Protein AF-A0A954H9H4-F1 (afdb_monomer_lite)

Foldseek 3Di:
DDDPDDDDDCQQAPDVPHGDPVSVVVVVVVRVD

pLDDT: mean 96.18, std 5.88, range [66.06, 98.81]

Sequence (33 aa):
VKPWGVDTASGVESAPGVKDHQLIVEFVAAATN

Secondary structure (DSSP, 8-state):
---S----SGGGEEETTEE-HHHHHHHHHHHH-

Radius of gyration: 10.43 Å; chains: 1; bounding box: 24×15×27 Å

Structure (mmCIF, N/CA/C/O backbone):
data_AF-A0A954H9H4-F1
#
_entry.id   AF-A0A954H9H4-F1
#
loop_
_atom_site.group_PDB
_atom_site.id
_atom_site.type_symbol
_atom_site.label_atom_id
_atom_site.label_alt_id
_atom_site.label_comp_id
_atom_site.label_asym_id
_atom_site.label_entit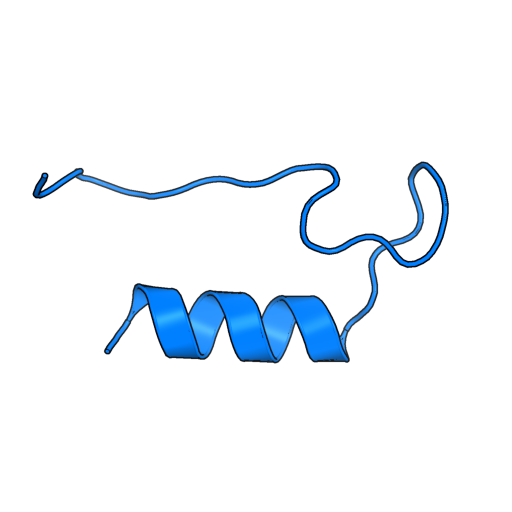y_id
_atom_site.label_seq_id
_atom_site.pdbx_PDB_ins_code
_atom_site.Cartn_x
_atom_site.Cartn_y
_atom_site.Cartn_z
_atom_site.occupancy
_atom_site.B_iso_or_equiv
_atom_site.auth_seq_id
_atom_site.auth_comp_id
_atom_site.auth_asym_id
_atom_site.auth_atom_id
_atom_site.pdbx_PDB_model_num
ATOM 1 N N . VAL A 1 1 ? -1.705 1.141 19.114 1.00 88.19 1 VAL A N 1
ATOM 2 C CA . VAL A 1 1 ? -1.599 2.618 19.280 1.00 88.19 1 VAL A CA 1
ATOM 3 C C . VAL A 1 1 ? -2.724 3.296 18.493 1.00 88.19 1 VAL A C 1
ATOM 5 O O . VAL A 1 1 ? -3.293 2.618 17.651 1.00 88.19 1 VAL A O 1
ATOM 8 N N . LYS A 1 2 ? -3.075 4.569 18.752 1.00 90.00 2 LYS A N 1
ATOM 9 C CA . LYS A 1 2 ? -4.026 5.354 17.926 1.00 90.00 2 LYS A CA 1
ATOM 10 C C . LYS A 1 2 ? -3.305 6.563 17.316 1.00 90.00 2 LYS A C 1
ATOM 12 O O . LYS 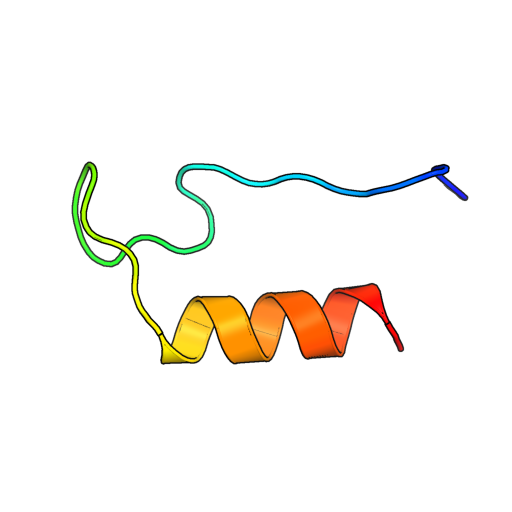A 1 2 ? -3.318 7.633 17.924 1.00 90.00 2 LYS A O 1
ATOM 17 N N . PRO A 1 3 ? -2.579 6.376 16.207 1.00 96.00 3 PRO A N 1
ATOM 18 C CA . PRO A 1 3 ? -1.831 7.461 15.601 1.00 96.00 3 PRO A CA 1
ATOM 19 C C . PRO A 1 3 ? -2.783 8.435 14.897 1.00 96.00 3 PRO A C 1
ATOM 21 O O . PRO A 1 3 ? -3.908 8.079 14.556 1.00 96.00 3 PRO A O 1
ATOM 24 N N . TRP A 1 4 ?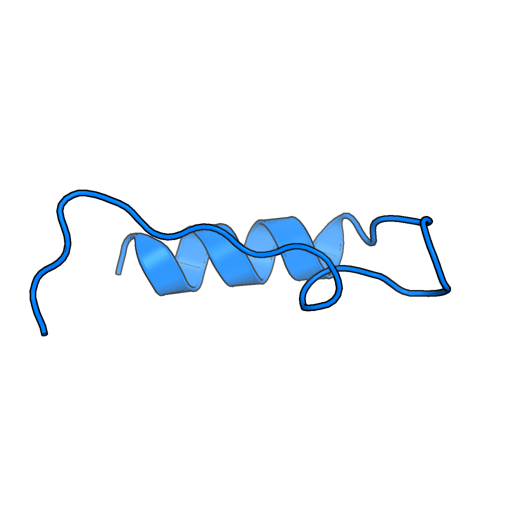 -2.319 9.661 14.663 1.00 96.19 4 TRP A N 1
ATOM 25 C CA . TRP A 1 4 ? -3.058 10.630 13.848 1.00 96.19 4 TRP A CA 1
ATOM 26 C C . TRP A 1 4 ? -3.095 10.224 12.364 1.00 96.19 4 TRP A C 1
ATOM 28 O O . TRP A 1 4 ? -4.056 10.516 11.663 1.00 96.19 4 TRP A O 1
ATOM 38 N N . GLY A 1 5 ? -2.073 9.503 11.904 1.00 96.12 5 GLY A N 1
ATOM 39 C CA . GLY A 1 5 ? -1.995 8.935 10.566 1.00 96.12 5 GLY A CA 1
ATOM 40 C C . GLY A 1 5 ? -0.930 7.847 10.497 1.00 96.12 5 GLY A C 1
ATOM 41 O O . GLY A 1 5 ? -0.136 7.680 11.427 1.00 96.12 5 GLY A O 1
ATOM 42 N N . VAL A 1 6 ? -0.930 7.103 9.398 1.00 96.62 6 VAL A N 1
ATOM 43 C CA . VAL A 1 6 ? 0.056 6.061 9.101 1.00 96.62 6 VAL A CA 1
ATOM 44 C C . VAL A 1 6 ? 0.675 6.335 7.736 1.00 96.62 6 VAL A C 1
ATOM 46 O O . VAL A 1 6 ? -0.002 6.827 6.838 1.00 96.62 6 VAL A O 1
ATOM 49 N N . ASP A 1 7 ? 1.961 6.033 7.601 1.00 97.75 7 ASP A N 1
ATOM 50 C CA . ASP A 1 7 ? 2.727 6.176 6.364 1.00 97.75 7 ASP A CA 1
ATOM 51 C C . ASP A 1 7 ? 3.506 4.886 6.098 1.00 97.75 7 ASP A C 1
ATOM 53 O O . ASP A 1 7 ? 3.872 4.165 7.033 1.00 97.75 7 ASP A O 1
ATOM 57 N N . THR A 1 8 ? 3.739 4.584 4.822 1.00 97.56 8 THR A N 1
ATOM 58 C CA . THR A 1 8 ? 4.593 3.470 4.417 1.00 97.56 8 THR A CA 1
ATOM 59 C C . THR A 1 8 ? 5.281 3.763 3.089 1.00 97.56 8 THR A C 1
ATOM 61 O O . THR A 1 8 ? 4.668 4.235 2.132 1.00 97.56 8 THR A O 1
ATOM 64 N N . ALA A 1 9 ? 6.575 3.442 3.018 1.00 97.62 9 ALA A N 1
ATOM 65 C CA . ALA A 1 9 ? 7.358 3.526 1.793 1.00 97.62 9 ALA A CA 1
ATOM 66 C C . ALA A 1 9 ? 7.391 2.163 1.082 1.00 97.62 9 ALA A C 1
ATOM 68 O O . ALA A 1 9 ? 6.547 1.888 0.228 1.00 97.62 9 ALA A O 1
ATOM 69 N N . SER A 1 10 ? 8.337 1.292 1.439 1.00 98.12 10 SER A N 1
ATOM 70 C CA . SER A 1 10 ? 8.560 0.003 0.769 1.00 98.12 10 SER A CA 1
ATOM 71 C C . SER A 1 10 ? 7.484 -1.051 1.044 1.00 98.12 10 SER A C 1
ATOM 73 O O . SER A 1 10 ? 7.413 -2.039 0.323 1.00 98.12 10 SER A O 1
ATOM 75 N N . GLY A 1 11 ? 6.615 -0.850 2.042 1.00 97.75 11 GLY A N 1
ATOM 76 C CA . GLY A 1 11 ? 5.554 -1.805 2.389 1.00 97.75 11 GLY A CA 1
ATOM 77 C C . GLY A 1 11 ? 4.464 -1.980 1.324 1.00 97.75 11 GLY A C 1
ATOM 78 O O . GLY A 1 11 ? 3.604 -2.835 1.486 1.00 97.75 11 GLY A O 1
ATOM 79 N N . VAL A 1 12 ? 4.495 -1.183 0.253 1.00 98.62 12 VAL A N 1
ATOM 80 C CA . VAL A 1 12 ? 3.559 -1.238 -0.885 1.00 98.62 12 VAL A CA 1
ATOM 81 C C . VAL A 1 12 ? 4.293 -1.245 -2.237 1.00 98.62 12 VAL A C 1
ATOM 83 O O . VAL A 1 12 ? 3.786 -0.741 -3.239 1.00 98.62 12 VAL A O 1
ATOM 86 N N . GLU A 1 13 ? 5.529 -1.748 -2.274 1.00 98.81 13 GLU A N 1
ATOM 87 C CA . GLU A 1 13 ? 6.356 -1.825 -3.486 1.00 98.81 13 GLU A CA 1
ATOM 88 C C . GLU A 1 13 ? 6.483 -3.261 -4.015 1.00 98.81 13 GLU A C 1
ATOM 90 O O . GLU A 1 13 ? 6.693 -4.191 -3.240 1.00 98.81 13 GLU A O 1
ATOM 95 N N . SER A 1 14 ? 6.419 -3.439 -5.341 1.00 98.50 14 SER A N 1
ATOM 96 C CA . SER A 1 14 ? 6.715 -4.722 -6.009 1.00 98.50 14 SER A CA 1
ATOM 97 C C . SER A 1 14 ? 8.206 -4.886 -6.331 1.00 98.50 14 SER A C 1
ATOM 99 O O . SER A 1 14 ? 8.702 -5.995 -6.519 1.00 98.50 14 SER A O 1
ATOM 101 N N . ALA A 1 15 ? 8.921 -3.766 -6.429 1.00 98.50 15 ALA A N 1
ATOM 102 C CA . ALA A 1 15 ? 10.362 -3.651 -6.623 1.00 98.50 15 ALA A CA 1
ATOM 103 C C . ALA A 1 15 ? 10.823 -2.286 -6.072 1.00 98.50 15 ALA A C 1
ATOM 105 O O . ALA A 1 15 ? 9.982 -1.394 -5.950 1.00 98.50 15 ALA A O 1
ATOM 106 N N . PRO A 1 16 ? 12.120 -2.069 -5.770 1.00 98.38 16 PRO A N 1
ATOM 107 C CA . PRO A 1 16 ? 12.591 -0.810 -5.189 1.00 98.38 16 PRO A CA 1
ATOM 108 C C . PRO A 1 16 ? 12.137 0.427 -5.980 1.00 98.38 16 PRO A C 1
ATOM 110 O O . PRO A 1 16 ? 12.522 0.612 -7.135 1.00 98.38 16 PRO A O 1
ATOM 113 N N . GLY A 1 17 ? 11.311 1.266 -5.350 1.00 98.25 17 GLY A N 1
ATOM 114 C CA . GLY A 1 17 ? 10.757 2.490 -5.937 1.00 98.25 17 GLY A CA 1
ATOM 115 C C . GLY A 1 17 ? 9.574 2.297 -6.896 1.00 98.25 17 GLY A C 1
ATOM 116 O O . GLY A 1 17 ? 9.071 3.284 -7.432 1.00 98.25 17 GLY A O 1
ATOM 117 N N . VAL A 1 18 ? 9.099 1.065 -7.110 1.00 98.50 18 VAL A N 1
ATOM 118 C CA . VAL A 1 18 ? 7.935 0.755 -7.954 1.00 98.50 18 VAL A CA 1
ATOM 119 C C . VAL A 1 18 ? 6.767 0.348 -7.067 1.00 98.50 18 VAL A C 1
ATOM 121 O O . VAL A 1 18 ? 6.780 -0.715 -6.449 1.00 98.50 18 VAL A O 1
ATOM 124 N N . LYS A 1 19 ? 5.747 1.204 -7.004 1.00 98.38 19 LYS A N 1
ATOM 125 C CA . LYS A 1 19 ? 4.541 0.960 -6.210 1.00 98.38 19 LYS A CA 1
ATOM 126 C C . LYS A 1 19 ? 3.646 -0.083 -6.868 1.00 98.38 19 LYS A C 1
ATOM 128 O O . LYS A 1 19 ? 3.407 -0.024 -8.072 1.00 98.38 19 LYS A O 1
ATOM 133 N N . ASP A 1 20 ? 3.110 -0.983 -6.054 1.00 98.75 20 ASP A N 1
ATOM 134 C CA . ASP A 1 20 ? 2.079 -1.927 -6.464 1.00 98.75 20 ASP A CA 1
ATOM 135 C C . ASP A 1 20 ? 0.697 -1.376 -6.091 1.00 98.75 20 ASP A C 1
ATOM 137 O O . ASP A 1 20 ? 0.420 -1.055 -4.933 1.00 98.75 20 ASP A O 1
ATOM 141 N N . HIS A 1 21 ? -0.186 -1.250 -7.081 1.00 98.69 21 HIS A N 1
ATOM 142 C CA . HIS A 1 21 ? -1.521 -0.702 -6.858 1.00 98.69 21 HIS A CA 1
ATOM 143 C C . HIS A 1 21 ? -2.400 -1.597 -5.975 1.00 98.69 21 HIS A C 1
ATOM 145 O O . HIS A 1 21 ? -3.202 -1.065 -5.210 1.00 98.69 21 HIS A O 1
ATOM 151 N N . GLN A 1 22 ? -2.267 -2.925 -6.051 1.00 98.75 22 GLN A N 1
ATOM 152 C CA . GLN A 1 22 ? -3.047 -3.836 -5.212 1.00 98.75 22 GLN A CA 1
ATOM 153 C C . GLN A 1 22 ? -2.618 -3.715 -3.748 1.00 98.75 22 GLN A C 1
ATOM 155 O O . GLN A 1 22 ? -3.476 -3.563 -2.880 1.00 98.75 22 GLN A O 1
ATOM 160 N N . LEU A 1 23 ? -1.309 -3.649 -3.481 1.00 98.56 23 LEU A N 1
ATOM 161 C CA . LEU A 1 23 ? -0.797 -3.455 -2.119 1.00 98.56 23 LEU A CA 1
ATOM 162 C C . LEU A 1 23 ? -1.216 -2.109 -1.516 1.00 98.56 23 LEU A C 1
ATOM 164 O O . LEU A 1 23 ? -1.510 -2.034 -0.325 1.00 98.56 23 LEU A O 1
ATOM 168 N N . ILE A 1 24 ? -1.291 -1.043 -2.322 1.00 98.62 24 ILE A N 1
ATOM 169 C CA . ILE A 1 24 ? -1.817 0.250 -1.858 1.00 98.62 24 ILE A CA 1
ATOM 170 C C . ILE A 1 24 ? -3.289 0.127 -1.449 1.00 98.62 24 ILE A C 1
ATOM 172 O O . ILE A 1 24 ? -3.673 0.630 -0.393 1.00 98.62 24 ILE A O 1
ATOM 176 N N . VAL A 1 25 ? -4.114 -0.532 -2.269 1.00 98.44 25 VAL A N 1
ATOM 177 C CA . VAL A 1 25 ? -5.543 -0.721 -1.971 1.00 98.44 25 VAL A CA 1
ATOM 178 C C . VAL A 1 25 ? -5.724 -1.518 -0.679 1.00 98.44 25 VAL A C 1
ATOM 180 O O . VAL A 1 25 ? -6.502 -1.109 0.184 1.00 98.44 25 VAL A O 1
ATOM 183 N N . GLU A 1 26 ? -4.971 -2.606 -0.511 1.00 98.38 26 GLU A N 1
ATOM 184 C CA . GLU A 1 26 ? -4.985 -3.421 0.707 1.00 98.38 26 GLU A CA 1
ATOM 185 C C . GLU A 1 26 ? -4.520 -2.630 1.937 1.00 98.38 26 GLU A C 1
ATOM 187 O O . GLU A 1 26 ? -5.161 -2.694 2.987 1.00 98.38 26 GLU A O 1
ATOM 192 N N . PHE A 1 27 ? -3.457 -1.830 1.803 1.00 98.06 27 PHE A N 1
ATOM 193 C CA . PHE A 1 27 ? -2.950 -0.984 2.883 1.00 98.06 27 PHE A CA 1
ATOM 194 C C . PHE A 1 27 ? -3.992 0.037 3.350 1.00 98.06 27 PHE A C 1
ATOM 196 O O . PHE A 1 27 ? -4.233 0.158 4.550 1.00 98.06 27 PHE A O 1
ATOM 203 N N . VAL A 1 28 ? -4.639 0.749 2.421 1.00 97.88 28 VAL A N 1
ATOM 204 C CA . VAL A 1 28 ? -5.672 1.736 2.769 1.00 97.88 28 VAL A CA 1
ATOM 205 C C . VAL A 1 28 ? -6.862 1.051 3.432 1.00 97.88 28 VAL A 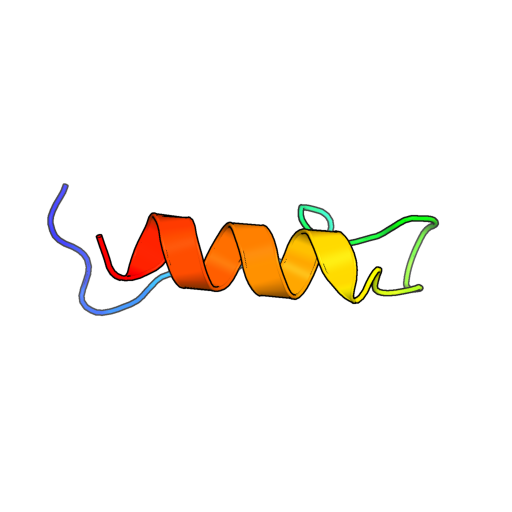C 1
ATOM 207 O O . VAL A 1 28 ? -7.306 1.508 4.484 1.00 97.88 28 VAL A O 1
ATOM 210 N N . ALA A 1 29 ? -7.335 -0.069 2.876 1.00 98.12 29 ALA A N 1
ATOM 211 C CA . ALA A 1 29 ? -8.439 -0.827 3.457 1.00 98.12 29 ALA A CA 1
ATOM 212 C C . ALA A 1 29 ? -8.130 -1.254 4.903 1.00 98.12 29 ALA A C 1
ATOM 214 O O . ALA A 1 29 ? -8.954 -1.040 5.791 1.00 98.12 29 ALA A O 1
ATOM 215 N N . ALA A 1 30 ? -6.923 -1.772 5.154 1.00 96.94 30 ALA A N 1
ATOM 216 C CA . ALA A 1 30 ? -6.474 -2.173 6.486 1.00 96.94 30 ALA A CA 1
ATOM 217 C C . ALA A 1 30 ? -6.260 -0.990 7.447 1.00 96.94 30 ALA A C 1
ATOM 219 O O . ALA A 1 30 ? -6.448 -1.145 8.649 1.00 96.94 30 ALA A O 1
ATOM 220 N N . ALA A 1 31 ? -5.864 0.183 6.946 1.00 95.56 31 ALA A N 1
ATOM 221 C CA . ALA A 1 31 ? -5.637 1.3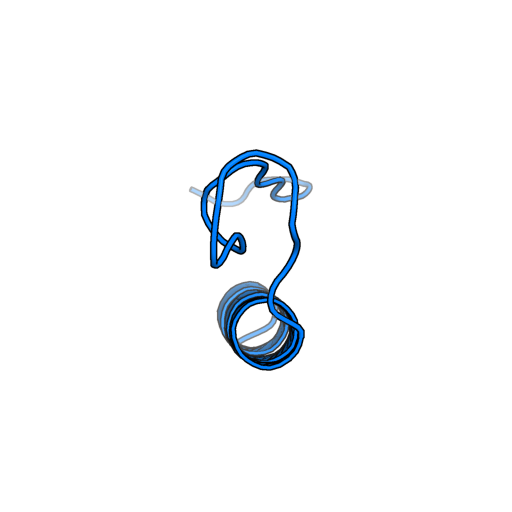73 7.766 1.00 95.56 31 ALA A CA 1
ATOM 222 C C . ALA A 1 31 ? -6.937 2.078 8.189 1.00 95.56 31 ALA A C 1
ATOM 224 O O . ALA A 1 31 ? -6.942 2.812 9.179 1.00 95.56 31 ALA A O 1
ATOM 225 N N . THR A 1 32 ? -8.023 1.888 7.433 1.00 91.19 32 THR A N 1
ATOM 226 C CA . THR A 1 32 ? -9.325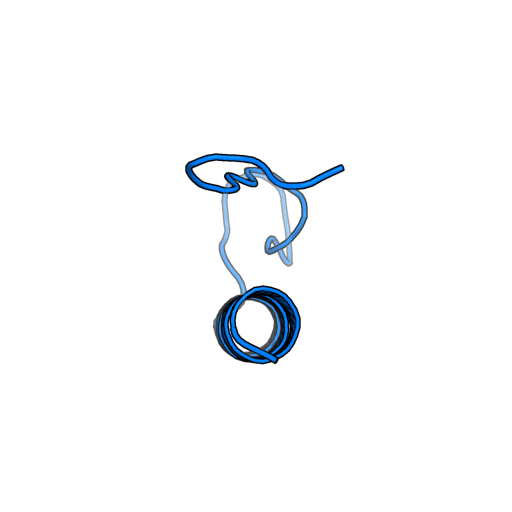 2.529 7.696 1.00 91.19 32 THR A CA 1
ATOM 227 C C . THR A 1 32 ? -10.342 1.647 8.420 1.00 91.19 32 THR A C 1
ATOM 229 O O . THR A 1 32 ? -11.395 2.157 8.802 1.00 91.19 32 THR A O 1
ATOM 232 N N . ASN A 1 33 ? -10.051 0.355 8.586 1.00 66.06 33 ASN A N 1
ATOM 233 C CA . ASN A 1 33 ? -10.927 -0.621 9.239 1.00 66.06 33 ASN A CA 1
ATOM 234 C C . ASN A 1 33 ? -10.558 -0.815 10.715 1.00 66.06 33 ASN A C 1
ATOM 236 O O . ASN A 1 33 ? -11.489 -0.915 11.543 1.00 66.06 33 ASN A O 1
#